Protein AF-A0A343A166-F1 (afdb_monomer)

Nearest PDB structures (foldseek):
  7dgq-assembly1_A9  TM=9.818E-01  e=1.597E-05  Bos taurus
  5gpn-assembly1_0  TM=9.818E-01  e=1.597E-05  Bos taurus
  5luf-assembly1_z  TM=9.818E-01  e=1.597E-05  Bos taurus
  1occ-assembly1_C  TM=9.818E-01  e=1.597E-05  Bos taurus
  1occ-assembly1_P  TM=9.818E-01  e=1.597E-05  Bos taurus

pLDDT: mean 93.46, std 10.12, range [45.5, 98.44]

Sequence (67 aa):
MSTHSNHPFHLVDYSPWPLTGAIGAMTTVSGMIKWFHQYDTSLFFLGNIITILTVYQWWRDVSREGT

InterPro domains:
  IPR000298 Cytochrome c oxidase subunit III-like [PF00510] (7-67)
  IPR000298 Cytochrome c oxidase subunit III-like [PS50253] (5-67)
  IPR024791 Cytochrome c oxidase subunit III [PTHR11403] (6-66)
  IPR035973 Cytochrome c oxidase subunit III-like superfamily [SSF81452] (3-67)

Structure (mmCIF, N/CA/C/O backbone):
data_AF-A0A343A166-F1
#
_entry.id   AF-A0A343A166-F1
#
loop_
_atom_site.group_PDB
_atom_site.id
_atom_site.type_symbol
_atom_site.label_atom_id
_atom_site.label_alt_id
_atom_site.label_comp_id
_atom_site.label_asym_id
_atom_site.label_entity_id
_atom_site.label_seq_id
_atom_site.pdbx_PDB_ins_code
_atom_site.Cartn_x
_atom_site.Cartn_y
_atom_site.Cartn_z
_atom_site.occupancy
_atom_site.B_iso_or_equiv
_atom_site.auth_seq_id
_atom_site.auth_comp_id
_atom_site.auth_asym_id
_atom_site.auth_atom_id
_atom_site.pdbx_PDB_model_num
ATOM 1 N N . MET A 1 1 ? 14.726 12.809 -22.628 1.00 45.50 1 MET A N 1
ATOM 2 C CA . MET A 1 1 ? 16.136 12.606 -23.027 1.00 45.50 1 MET A CA 1
ATOM 3 C C . MET A 1 1 ? 16.549 11.263 -22.445 1.00 45.50 1 MET A C 1
ATOM 5 O O . MET A 1 1 ? 16.658 11.192 -21.229 1.00 45.50 1 MET A O 1
ATOM 9 N N . SER A 1 2 ? 16.678 10.187 -23.229 1.00 51.69 2 SER A N 1
ATOM 10 C CA . SER A 1 2 ? 17.261 8.961 -22.669 1.00 51.69 2 SER A CA 1
ATOM 11 C C . SER A 1 2 ? 18.751 9.223 -22.488 1.00 51.69 2 SER A C 1
ATOM 13 O O . SER A 1 2 ? 19.499 9.320 -23.463 1.00 51.69 2 SER A O 1
ATOM 15 N N . THR A 1 3 ? 19.183 9.407 -21.247 1.00 62.69 3 THR A N 1
ATOM 16 C CA . THR A 1 3 ? 20.591 9.243 -20.899 1.00 62.69 3 THR A CA 1
ATOM 17 C C . THR A 1 3 ? 20.986 7.843 -21.341 1.00 62.69 3 THR A C 1
ATOM 19 O O . THR A 1 3 ? 20.336 6.873 -20.961 1.00 62.69 3 THR A O 1
ATOM 22 N N . HIS A 1 4 ? 21.975 7.741 -22.222 1.00 73.38 4 HIS A N 1
ATOM 23 C CA . HIS A 1 4 ? 22.410 6.456 -22.749 1.00 73.38 4 HIS A CA 1
ATOM 24 C C . HIS A 1 4 ? 23.012 5.646 -21.590 1.00 73.38 4 HIS A C 1
ATOM 26 O O . HIS A 1 4 ? 24.113 5.938 -21.126 1.00 73.38 4 HIS A O 1
ATOM 32 N N . SER A 1 5 ? 22.257 4.682 -21.069 1.00 76.88 5 SER A N 1
ATOM 33 C CA . SER A 1 5 ? 22.711 3.802 -19.994 1.00 76.88 5 SER A CA 1
ATOM 34 C C . SER A 1 5 ? 23.552 2.674 -20.589 1.00 76.88 5 SER A C 1
ATOM 36 O O . SER A 1 5 ? 23.125 2.003 -21.524 1.00 76.88 5 SER A O 1
ATOM 38 N N . ASN A 1 6 ? 24.747 2.436 -20.043 1.00 91.19 6 ASN A N 1
ATOM 39 C CA . ASN A 1 6 ? 25.668 1.386 -20.510 1.00 91.19 6 ASN A CA 1
ATOM 40 C C . ASN A 1 6 ? 25.389 0.011 -19.872 1.00 91.19 6 ASN A C 1
ATOM 42 O O . ASN A 1 6 ? 26.289 -0.817 -19.751 1.00 91.19 6 ASN A O 1
ATOM 46 N N . HIS A 1 7 ? 24.163 -0.225 -19.405 1.00 89.00 7 HIS A N 1
ATOM 47 C CA . HIS A 1 7 ? 23.780 -1.448 -18.706 1.00 89.00 7 HIS A CA 1
ATOM 48 C C . HIS A 1 7 ? 22.346 -1.869 -19.057 1.00 89.00 7 HIS A C 1
ATOM 50 O O . HIS A 1 7 ? 21.518 -1.010 -19.357 1.00 89.00 7 HIS A O 1
ATOM 56 N N . PRO A 1 8 ? 22.016 -3.168 -18.946 1.00 89.75 8 PRO A N 1
ATOM 57 C CA . PRO A 1 8 ? 20.677 -3.675 -19.247 1.00 89.75 8 PRO A CA 1
ATOM 58 C C . PRO A 1 8 ? 19.670 -3.522 -18.090 1.00 89.75 8 PRO A C 1
ATOM 60 O O . PRO A 1 8 ? 18.524 -3.934 -18.230 1.00 89.75 8 PRO A O 1
ATOM 63 N N . PHE A 1 9 ? 20.073 -2.985 -16.931 1.00 92.25 9 PHE A N 1
ATOM 64 C CA . PHE A 1 9 ? 19.184 -2.849 -15.769 1.00 92.25 9 PHE A CA 1
ATOM 65 C C . PHE A 1 9 ? 18.142 -1.733 -15.926 1.00 92.25 9 PHE A C 1
ATOM 67 O O . PHE A 1 9 ? 18.460 -0.647 -16.416 1.00 92.25 9 PHE A O 1
ATOM 74 N N . HIS A 1 10 ? 16.929 -1.996 -15.432 1.00 88.62 10 HIS A N 1
ATOM 75 C CA . HIS A 1 10 ? 15.839 -1.028 -15.335 1.00 88.62 10 HIS A CA 1
ATOM 76 C C . HIS A 1 10 ? 16.001 -0.167 -14.074 1.00 88.62 10 HIS A C 1
ATOM 78 O O . HIS A 1 10 ? 16.043 -0.685 -12.958 1.00 88.62 10 HIS A O 1
ATOM 84 N N . LEU A 1 11 ? 16.114 1.147 -14.259 1.00 91.12 11 LEU A N 1
ATOM 85 C CA . LEU A 1 11 ? 16.149 2.130 -13.179 1.00 91.12 11 LEU A CA 1
ATOM 86 C C . LEU A 1 11 ? 14.737 2.693 -13.016 1.00 91.12 11 LEU A C 1
ATOM 88 O O . LEU A 1 11 ? 14.319 3.527 -13.812 1.00 91.12 11 LEU A O 1
ATOM 92 N N . VAL A 1 12 ? 14.016 2.189 -12.016 1.00 89.56 12 VAL A N 1
ATOM 93 C CA . VAL A 1 12 ? 12.623 2.567 -11.746 1.00 89.56 12 VAL A CA 1
ATOM 94 C C . VAL A 1 12 ? 12.556 4.010 -11.242 1.00 89.56 12 VAL A C 1
ATOM 96 O O . VAL A 1 12 ? 13.375 4.424 -10.416 1.00 89.56 12 VAL A O 1
ATOM 99 N N . ASP A 1 13 ? 11.559 4.757 -11.711 1.00 91.56 13 ASP A N 1
ATOM 100 C CA . ASP A 1 13 ? 11.280 6.110 -11.239 1.00 91.56 13 ASP A CA 1
ATOM 101 C C . ASP A 1 13 ? 10.775 6.122 -9.784 1.00 91.56 13 ASP A C 1
ATOM 103 O O . ASP A 1 13 ? 10.295 5.132 -9.226 1.00 91.56 13 ASP A O 1
ATOM 107 N N . TYR A 1 14 ? 10.865 7.281 -9.134 1.00 93.38 14 TYR A N 1
ATOM 108 C CA . TYR A 1 14 ?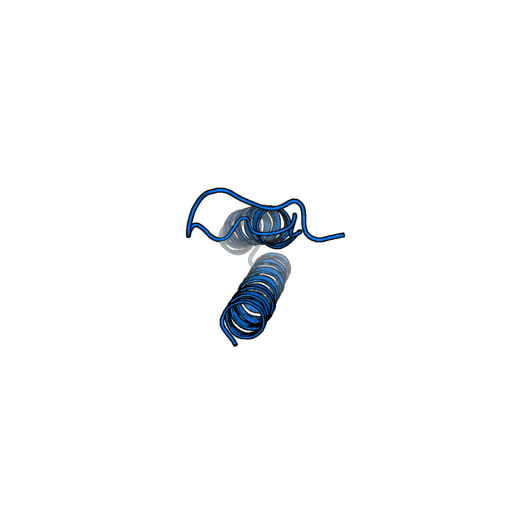 10.362 7.438 -7.771 1.00 93.38 14 TYR A CA 1
ATOM 109 C C . TYR A 1 14 ? 8.850 7.186 -7.705 1.00 93.38 14 TYR A C 1
ATOM 111 O O . TYR A 1 14 ? 8.074 7.834 -8.407 1.00 93.38 14 TYR A O 1
ATOM 119 N N . SER A 1 15 ? 8.421 6.305 -6.798 1.00 94.06 15 SER A N 1
ATOM 120 C CA . SER A 1 15 ? 7.006 5.989 -6.583 1.00 94.06 15 SER A CA 1
ATOM 121 C C . SER A 1 15 ? 6.577 6.195 -5.121 1.00 94.06 15 SER A C 1
ATOM 123 O O . SER A 1 15 ? 7.375 6.009 -4.197 1.00 94.06 15 SER A O 1
ATOM 125 N N . PRO A 1 16 ? 5.309 6.576 -4.868 1.00 96.00 16 PRO A N 1
ATOM 126 C CA . PRO A 1 16 ? 4.791 6.804 -3.514 1.00 96.00 16 PRO A CA 1
ATOM 127 C C . PRO A 1 16 ? 4.382 5.506 -2.792 1.00 96.00 16 PRO A C 1
ATOM 129 O O . PRO A 1 16 ? 4.030 5.529 -1.607 1.00 96.00 16 PRO A O 1
ATOM 132 N N . TRP A 1 17 ? 4.387 4.366 -3.486 1.00 97.19 17 TRP A N 1
ATOM 133 C CA . TRP A 1 17 ? 3.833 3.105 -2.989 1.00 97.19 17 TRP A CA 1
ATOM 134 C C . TRP A 1 17 ? 4.511 2.566 -1.723 1.00 97.19 17 TRP A C 1
ATOM 136 O O . TRP A 1 17 ? 3.780 2.188 -0.806 1.00 97.19 17 TRP A O 1
ATOM 146 N N . PRO A 1 18 ? 5.849 2.622 -1.567 1.00 96.88 18 PRO A N 1
ATOM 147 C CA . PRO A 1 18 ? 6.496 2.196 -0.326 1.00 96.88 18 PRO A CA 1
ATOM 148 C C . PRO A 1 18 ? 6.021 2.988 0.901 1.00 96.88 18 PRO A C 1
ATOM 150 O O . PRO A 1 18 ? 5.757 2.411 1.956 1.00 96.88 18 PRO A O 1
ATOM 153 N N . LEU A 1 19 ? 5.851 4.308 0.757 1.00 97.56 19 LEU A N 1
ATOM 154 C CA . LEU A 1 19 ? 5.398 5.178 1.844 1.00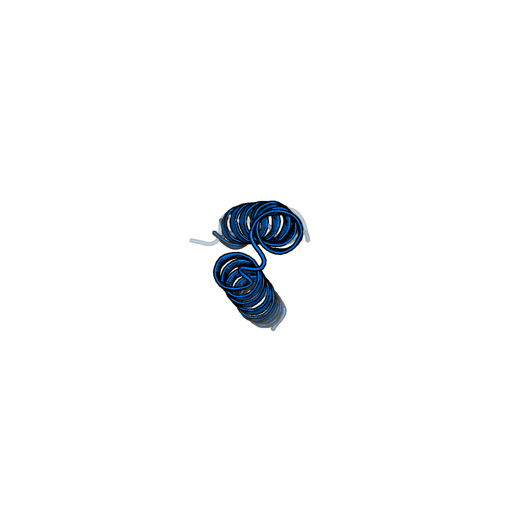 97.56 19 LEU A CA 1
ATOM 155 C C . LEU A 1 19 ? 3.940 4.893 2.216 1.00 97.56 19 LEU A C 1
ATOM 157 O O . LEU A 1 19 ? 3.616 4.735 3.392 1.00 97.56 19 LEU A O 1
ATOM 161 N N . THR A 1 20 ? 3.058 4.802 1.217 1.00 97.19 20 THR A N 1
ATOM 162 C CA . THR A 1 20 ? 1.637 4.495 1.463 1.00 97.19 20 THR A CA 1
ATOM 163 C C . THR A 1 20 ? 1.449 3.099 2.059 1.00 97.19 20 THR A C 1
ATOM 165 O O . THR A 1 20 ? 0.614 2.930 2.944 1.00 97.19 20 THR A O 1
ATOM 168 N N . GLY A 1 21 ? 2.280 2.127 1.668 1.00 97.44 21 GLY A N 1
ATOM 169 C CA . GLY A 1 21 ? 2.304 0.789 2.256 1.00 97.44 21 GLY A CA 1
ATOM 170 C C . GLY A 1 21 ? 2.737 0.797 3.722 1.00 97.44 21 GLY A C 1
ATOM 171 O O . GLY A 1 21 ? 2.090 0.161 4.552 1.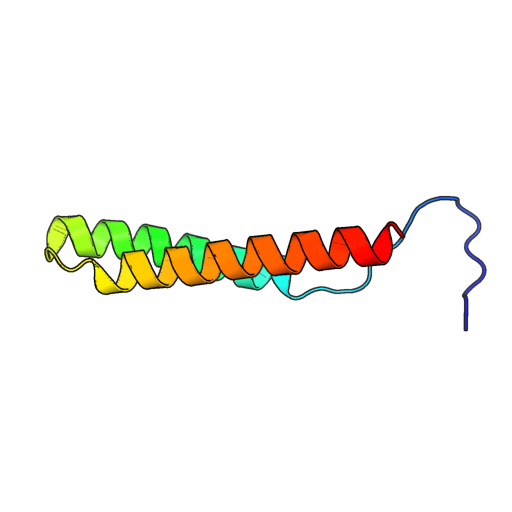00 97.44 21 GLY A O 1
ATOM 172 N N . ALA A 1 22 ? 3.770 1.570 4.071 1.00 98.06 22 ALA A N 1
ATOM 173 C CA . ALA A 1 22 ? 4.205 1.732 5.460 1.00 98.06 22 ALA A CA 1
ATOM 174 C C . ALA A 1 22 ? 3.114 2.374 6.338 1.00 98.06 22 ALA A C 1
ATOM 176 O O . ALA A 1 22 ? 2.847 1.894 7.442 1.00 98.06 22 ALA A O 1
ATOM 177 N N . ILE A 1 23 ? 2.438 3.414 5.833 1.00 97.94 23 ILE A N 1
ATOM 178 C CA . ILE A 1 23 ? 1.306 4.049 6.524 1.00 97.94 23 ILE A CA 1
ATOM 179 C C . ILE A 1 23 ? 0.148 3.054 6.680 1.00 97.94 23 ILE A C 1
ATOM 181 O O . ILE A 1 23 ? -0.379 2.912 7.780 1.00 97.94 23 ILE A O 1
ATOM 185 N N . GLY A 1 24 ? -0.209 2.317 5.623 1.00 97.75 24 GLY A N 1
ATOM 186 C CA . GLY A 1 24 ? -1.257 1.293 5.666 1.00 97.75 24 GLY A CA 1
ATOM 187 C C . GLY A 1 24 ? -0.977 0.199 6.701 1.00 97.75 24 GLY A C 1
ATOM 188 O O . GLY A 1 24 ? -1.859 -0.142 7.496 1.00 97.75 24 GLY A O 1
ATOM 189 N N . ALA A 1 25 ? 0.264 -0.290 6.767 1.00 98.00 25 ALA A N 1
ATOM 190 C CA . ALA A 1 25 ? 0.690 -1.275 7.758 1.00 98.00 25 ALA A CA 1
ATOM 191 C C . ALA A 1 25 ? 0.594 -0.722 9.189 1.00 98.00 25 ALA A C 1
ATOM 193 O O . ALA A 1 25 ? -0.003 -1.362 10.058 1.00 98.00 25 ALA A O 1
ATOM 194 N N . MET A 1 26 ? 1.106 0.490 9.426 1.00 98.19 26 MET A N 1
ATOM 195 C CA . MET A 1 26 ? 1.017 1.157 10.728 1.00 98.19 26 MET A CA 1
ATOM 196 C C . MET A 1 26 ? -0.443 1.328 11.169 1.00 98.19 26 MET A C 1
ATOM 198 O O . MET A 1 26 ? -0.802 0.927 12.276 1.00 98.19 26 MET A O 1
ATOM 202 N N . THR A 1 27 ? -1.307 1.859 10.298 1.00 97.94 27 THR A N 1
ATOM 203 C CA . THR A 1 27 ? -2.735 2.050 10.590 1.00 97.94 27 THR A CA 1
ATOM 204 C C . THR A 1 27 ? -3.440 0.725 10.874 1.00 97.94 27 THR A C 1
ATOM 206 O O . THR A 1 27 ? -4.273 0.666 11.776 1.00 97.94 27 THR A O 1
ATOM 209 N N . THR A 1 28 ? -3.084 -0.351 10.169 1.00 98.31 28 THR A N 1
ATOM 210 C CA . THR A 1 28 ? -3.662 -1.684 10.397 1.00 98.31 28 THR A CA 1
ATOM 211 C C . THR A 1 28 ? -3.297 -2.225 11.778 1.00 98.31 28 THR A C 1
ATOM 213 O O . THR A 1 28 ? -4.183 -2.671 12.506 1.00 98.31 28 THR A O 1
ATOM 216 N N . VAL A 1 29 ? -2.023 -2.136 12.179 1.00 98.19 29 VAL A N 1
ATOM 217 C CA . VAL A 1 29 ? -1.561 -2.599 13.501 1.00 98.19 29 VAL A CA 1
ATOM 218 C C . VAL A 1 29 ? -2.182 -1.763 14.620 1.00 98.19 29 VAL A C 1
ATOM 220 O O . VAL A 1 29 ? -2.739 -2.320 15.567 1.00 98.19 29 VAL A O 1
ATOM 223 N N . SER A 1 30 ? -2.175 -0.432 14.500 1.00 98.00 30 SER A N 1
ATOM 224 C CA . SER A 1 30 ? -2.869 0.444 15.454 1.00 98.00 30 SER A CA 1
ATOM 225 C C . SER A 1 30 ? -4.372 0.148 15.508 1.00 98.00 30 SER A C 1
ATOM 227 O O . SER A 1 30 ? -4.973 0.173 16.582 1.00 98.00 30 SER A O 1
ATOM 229 N N . GLY A 1 31 ? -4.980 -0.181 14.366 1.00 98.06 31 GLY A N 1
ATOM 230 C CA . GLY A 1 31 ? -6.379 -0.576 14.265 1.00 98.06 31 GLY A CA 1
ATOM 231 C C . GLY A 1 31 ? -6.688 -1.896 14.959 1.00 98.06 31 GLY A C 1
ATOM 232 O O . GLY A 1 31 ? -7.712 -1.984 15.628 1.00 98.06 31 GLY A O 1
ATOM 233 N N . MET A 1 32 ? -5.797 -2.887 14.881 1.00 98.06 32 MET A N 1
ATOM 234 C CA . MET A 1 32 ? -5.930 -4.130 15.649 1.00 98.06 32 MET A CA 1
ATOM 235 C C . MET A 1 32 ? -5.872 -3.868 17.157 1.00 98.06 32 MET A C 1
ATOM 237 O O . MET A 1 32 ? -6.701 -4.385 17.902 1.00 98.06 32 MET A O 1
ATOM 241 N N . ILE A 1 33 ? -4.947 -3.016 17.613 1.00 98.31 33 ILE A N 1
ATOM 242 C CA . ILE A 1 33 ? -4.862 -2.638 19.032 1.00 98.31 33 ILE A CA 1
ATOM 243 C C . ILE A 1 33 ? -6.169 -1.970 19.481 1.00 98.31 33 ILE A C 1
ATOM 245 O O . ILE A 1 33 ? -6.720 -2.346 20.519 1.00 98.31 33 ILE A O 1
ATOM 249 N N . LYS A 1 34 ? -6.690 -1.022 18.686 1.00 98.12 34 LYS A N 1
ATOM 250 C CA . LYS A 1 34 ? -7.965 -0.338 18.952 1.00 98.12 34 LYS A CA 1
ATOM 251 C C . LYS A 1 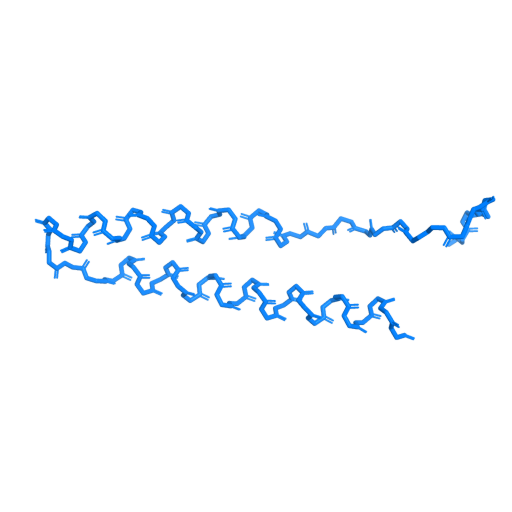34 ? -9.131 -1.323 18.995 1.00 98.12 34 LYS A C 1
ATOM 253 O O . LYS A 1 34 ? -9.950 -1.256 19.907 1.00 98.12 34 LYS A O 1
ATOM 258 N N . TRP A 1 35 ? -9.175 -2.272 18.066 1.00 98.25 35 TRP A N 1
ATOM 259 C CA . TRP A 1 35 ? -10.215 -3.290 18.034 1.00 98.25 35 TRP A CA 1
ATOM 260 C C . TRP A 1 35 ? -10.203 -4.147 19.303 1.00 98.25 35 TRP A C 1
ATOM 262 O O . TRP A 1 35 ? -11.245 -4.315 19.927 1.00 98.25 35 TRP A O 1
ATOM 272 N N . PHE A 1 36 ? -9.040 -4.625 19.743 1.00 97.81 36 PHE A N 1
ATOM 273 C CA . PHE A 1 36 ? -8.967 -5.514 20.905 1.00 97.81 36 PHE A CA 1
ATOM 274 C C . PHE A 1 36 ? -9.241 -4.822 22.245 1.00 97.81 36 PHE A C 1
ATOM 276 O O . PHE A 1 36 ? -9.749 -5.467 23.157 1.00 97.81 36 PHE A O 1
ATOM 283 N N . HIS A 1 37 ? -8.940 -3.527 22.374 1.00 97.56 37 HIS A N 1
ATOM 284 C CA . HIS A 1 37 ? -9.098 -2.806 23.647 1.00 97.56 37 HIS A CA 1
ATOM 285 C C . HIS A 1 37 ? -10.360 -1.942 23.714 1.00 97.56 37 HIS A C 1
ATOM 287 O O . HIS A 1 37 ? -10.869 -1.687 24.802 1.00 97.56 37 HIS A O 1
ATOM 293 N N . GLN A 1 38 ? -10.851 -1.461 22.571 1.00 97.38 38 GLN A N 1
ATOM 294 C CA . GLN A 1 38 ? -11.977 -0.525 22.484 1.00 97.38 38 GLN A CA 1
ATOM 295 C C . GLN A 1 38 ? -13.157 -1.096 21.684 1.00 97.38 38 GLN A C 1
ATOM 297 O O . GLN A 1 38 ? -14.152 -0.400 21.511 1.00 97.38 38 GLN A O 1
ATOM 302 N N . TYR A 1 39 ? -13.059 -2.337 21.185 1.00 96.44 39 TYR A N 1
ATOM 303 C CA . TYR A 1 39 ? -14.074 -3.006 20.354 1.00 96.44 39 TYR A CA 1
ATOM 304 C C . TYR A 1 39 ? -14.478 -2.225 19.092 1.00 96.44 39 TYR A C 1
ATOM 306 O O . TYR A 1 39 ? -15.527 -2.471 18.503 1.00 96.44 39 TYR A O 1
ATOM 314 N N . ASP A 1 40 ? -13.618 -1.312 18.640 1.00 96.19 40 ASP A N 1
ATOM 315 C CA . ASP A 1 40 ? -13.842 -0.474 17.468 1.00 96.19 40 ASP A CA 1
ATOM 316 C C . ASP A 1 40 ? -12.953 -0.932 16.305 1.00 96.19 40 ASP A C 1
ATOM 318 O O . ASP A 1 40 ? -11.723 -0.882 16.370 1.00 96.19 40 ASP A O 1
ATOM 322 N N . THR A 1 41 ? -13.592 -1.362 15.219 1.00 97.25 41 THR A N 1
ATOM 323 C CA . THR A 1 41 ? -12.933 -1.909 14.024 1.00 97.25 41 THR A CA 1
ATOM 324 C C . THR A 1 41 ? -12.667 -0.867 12.934 1.00 97.25 41 THR A C 1
ATOM 326 O O . THR A 1 41 ? -12.099 -1.204 11.896 1.00 97.25 41 THR A O 1
ATOM 329 N N . SER A 1 42 ? -13.071 0.395 13.121 1.00 97.12 42 SER A N 1
ATOM 330 C CA . SER A 1 42 ? -13.038 1.416 12.059 1.00 97.12 42 SER A CA 1
ATOM 331 C C . SER A 1 42 ? -11.624 1.649 11.522 1.00 97.12 42 SER A C 1
ATOM 333 O O . SER A 1 42 ? -11.393 1.641 10.312 1.00 97.12 42 SER A O 1
ATOM 335 N N . LEU A 1 43 ? -10.655 1.781 12.431 1.00 97.00 43 LEU A N 1
ATOM 336 C CA . LEU A 1 43 ? -9.262 2.053 12.094 1.00 97.00 43 LEU A CA 1
ATOM 337 C C . LEU A 1 43 ? -8.593 0.839 11.428 1.00 97.00 43 LEU A C 1
ATOM 339 O O . LEU A 1 43 ? -7.787 0.998 10.514 1.00 97.00 43 LEU A O 1
ATOM 343 N N . PHE A 1 44 ? -8.976 -0.374 11.837 1.00 98.12 44 PHE A N 1
ATOM 344 C CA . PHE A 1 44 ? -8.515 -1.608 11.203 1.00 98.12 44 PHE A CA 1
ATOM 345 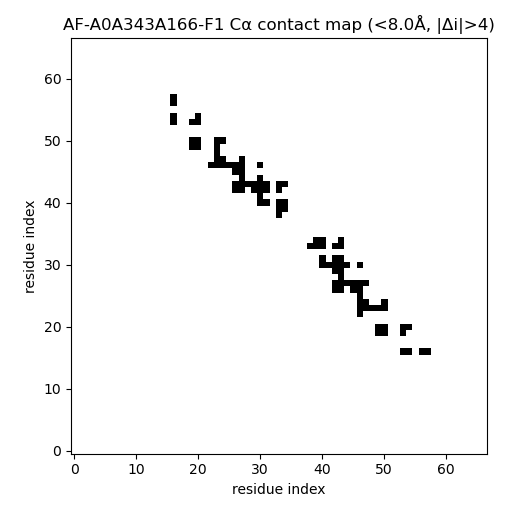C C . PHE A 1 44 ? -8.993 -1.696 9.750 1.00 98.12 44 PHE A C 1
ATOM 347 O O . PHE A 1 44 ? -8.185 -1.941 8.853 1.00 98.12 44 PHE A O 1
ATOM 354 N N . PHE A 1 45 ? -10.279 -1.438 9.489 1.00 98.19 45 PHE A N 1
ATOM 355 C CA . PHE A 1 45 ? -10.804 -1.431 8.121 1.00 98.19 45 PHE A CA 1
ATOM 356 C C . PHE A 1 45 ? -10.148 -0.354 7.255 1.00 98.19 45 PHE A C 1
ATOM 358 O O . PHE A 1 45 ? -9.793 -0.635 6.112 1.00 98.19 45 PHE A O 1
ATOM 365 N N . LEU A 1 46 ? -9.907 0.839 7.806 1.00 98.19 46 LEU A N 1
ATOM 366 C CA . LEU A 1 46 ? -9.194 1.901 7.099 1.00 98.19 46 LEU A CA 1
ATOM 367 C C . LEU A 1 46 ? -7.781 1.463 6.676 1.00 98.19 46 LEU A C 1
ATOM 369 O O . LEU A 1 46 ? -7.417 1.620 5.512 1.00 98.19 46 LEU A O 1
ATOM 373 N N . GLY A 1 47 ? -7.003 0.878 7.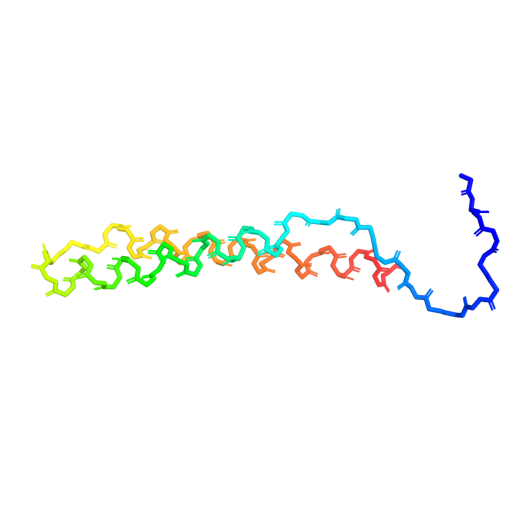592 1.00 98.06 47 GLY A N 1
ATOM 374 C CA . GLY A 1 47 ? -5.652 0.387 7.294 1.00 98.06 47 GLY A CA 1
ATOM 375 C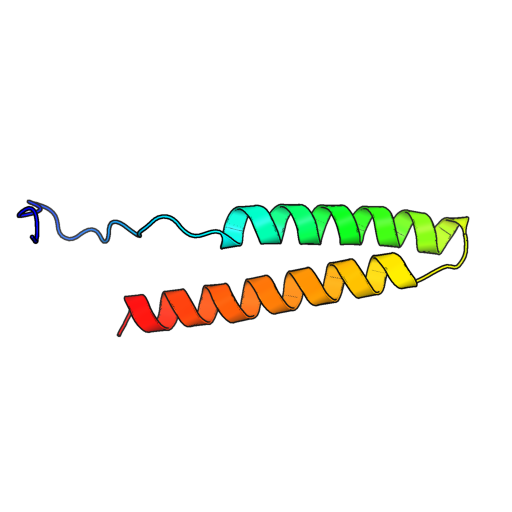 C . GLY A 1 47 ? -5.632 -0.693 6.207 1.00 98.06 47 GLY A C 1
ATOM 376 O O . GLY A 1 47 ? -4.797 -0.649 5.299 1.00 98.06 47 GLY A O 1
ATOM 377 N N . ASN A 1 48 ? -6.604 -1.610 6.231 1.00 97.75 48 ASN A N 1
ATOM 378 C CA . ASN A 1 48 ? -6.747 -2.634 5.193 1.00 97.75 48 ASN A CA 1
ATOM 379 C C . ASN A 1 48 ? -7.103 -2.034 3.826 1.00 97.75 48 ASN A C 1
ATOM 381 O O . ASN A 1 48 ? -6.518 -2.437 2.823 1.00 97.75 48 ASN A O 1
ATOM 385 N N . ILE A 1 49 ? -8.006 -1.047 3.771 1.00 98.38 49 ILE A N 1
ATOM 386 C CA . ILE A 1 49 ? -8.359 -0.358 2.519 1.00 98.38 49 ILE A CA 1
ATOM 387 C C . ILE A 1 49 ? -7.124 0.319 1.915 1.00 98.38 49 ILE A C 1
ATOM 389 O O . ILE A 1 49 ? -6.851 0.132 0.730 1.00 98.38 49 ILE A O 1
ATOM 393 N N . ILE A 1 50 ? -6.351 1.054 2.723 1.00 98.00 50 ILE A N 1
ATOM 394 C CA . ILE A 1 50 ? -5.108 1.701 2.271 1.00 98.00 50 ILE A CA 1
ATOM 395 C C . ILE A 1 50 ? -4.145 0.650 1.709 1.00 98.00 50 ILE A C 1
ATOM 397 O O . ILE A 1 50 ? -3.636 0.810 0.603 1.00 98.00 50 ILE A O 1
ATOM 401 N N . THR A 1 51 ? -3.949 -0.454 2.430 1.00 97.94 51 THR A N 1
ATOM 402 C CA . THR A 1 51 ? -3.020 -1.521 2.034 1.00 97.94 51 THR A CA 1
ATOM 403 C C . THR A 1 51 ? -3.424 -2.172 0.706 1.00 97.94 51 THR A C 1
ATOM 405 O O . THR A 1 51 ? -2.585 -2.321 -0.182 1.00 97.94 51 THR A O 1
ATOM 408 N N . ILE A 1 52 ? -4.709 -2.505 0.526 1.00 98.44 52 ILE A N 1
ATOM 409 C CA . ILE A 1 52 ? -5.230 -3.087 -0.723 1.00 98.44 52 ILE A CA 1
ATOM 410 C C . ILE A 1 52 ? -5.056 -2.111 -1.891 1.00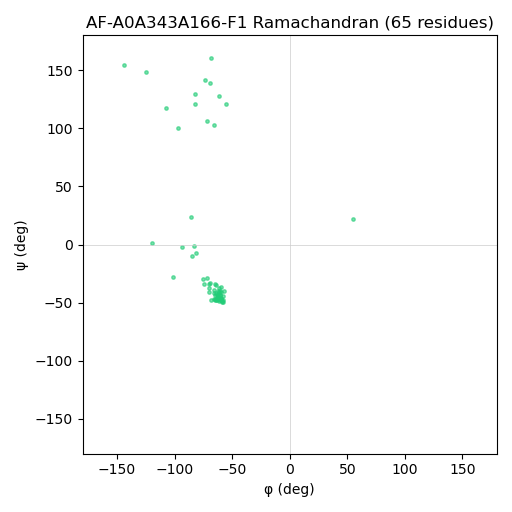 98.44 52 ILE A C 1
ATOM 412 O O . ILE A 1 52 ? -4.618 -2.511 -2.970 1.00 98.44 52 ILE A O 1
ATOM 416 N N . LEU A 1 53 ? -5.355 -0.825 -1.681 1.00 98.06 53 LEU A N 1
ATOM 417 C CA . LEU A 1 53 ? -5.181 0.202 -2.706 1.00 98.06 53 LEU A CA 1
ATOM 418 C C . LEU A 1 53 ? -3.711 0.384 -3.091 1.00 98.06 53 LEU A C 1
ATOM 420 O O . LEU A 1 53 ? -3.419 0.514 -4.281 1.00 98.06 53 LEU A O 1
ATOM 424 N N . THR A 1 54 ? -2.788 0.384 -2.125 1.00 98.25 54 THR A N 1
ATOM 425 C CA . THR A 1 54 ? -1.348 0.463 -2.401 1.00 98.25 54 THR A CA 1
ATOM 426 C C . THR A 1 54 ? -0.887 -0.736 -3.220 1.00 98.25 54 THR A C 1
ATOM 428 O O . THR A 1 54 ? -0.246 -0.548 -4.248 1.00 98.25 54 THR A O 1
ATOM 431 N N . VAL A 1 55 ? -1.254 -1.957 -2.818 1.00 97.94 55 VAL A N 1
ATOM 432 C CA . VAL A 1 55 ? -0.910 -3.191 -3.542 1.00 97.94 55 VAL A CA 1
ATOM 433 C C . VAL A 1 55 ? -1.449 -3.148 -4.974 1.00 97.94 55 VAL A C 1
ATOM 435 O O . VAL A 1 55 ? -0.695 -3.340 -5.923 1.00 97.94 55 VAL A O 1
ATOM 438 N N . TYR A 1 56 ? -2.726 -2.816 -5.162 1.00 98.06 56 TYR A N 1
ATOM 439 C CA . TYR A 1 56 ? -3.328 -2.759 -6.494 1.00 98.06 56 TYR A CA 1
ATOM 440 C C . TYR A 1 56 ? -2.636 -1.744 -7.417 1.00 98.06 56 TYR A C 1
ATOM 442 O O . TYR A 1 56 ? -2.315 -2.056 -8.565 1.00 98.06 56 TYR A O 1
ATOM 450 N N . GLN A 1 57 ? -2.383 -0.530 -6.923 1.00 97.56 57 GLN A N 1
ATOM 451 C CA . GLN A 1 57 ? -1.751 0.520 -7.724 1.00 97.56 57 GLN A CA 1
ATOM 452 C C . GLN A 1 57 ? -0.280 0.218 -8.015 1.00 97.56 57 GLN A C 1
ATOM 454 O O . GLN A 1 57 ? 0.172 0.457 -9.131 1.00 97.56 57 GLN A O 1
ATOM 459 N N . TRP A 1 58 ? 0.441 -0.364 -7.056 1.00 98.06 58 TRP A N 1
ATOM 460 C CA . TRP A 1 58 ? 1.837 -0.735 -7.249 1.00 98.06 58 TRP A CA 1
ATOM 461 C C . TRP A 1 58 ? 1.977 -1.829 -8.312 1.00 98.06 58 TRP A C 1
ATOM 463 O O . TRP A 1 58 ? 2.745 -1.675 -9.257 1.00 98.06 58 TRP A O 1
ATOM 473 N N . TRP A 1 59 ? 1.178 -2.897 -8.243 1.00 97.81 59 TRP A N 1
ATOM 474 C CA . TRP A 1 59 ? 1.224 -3.961 -9.256 1.00 97.81 59 TRP A CA 1
ATOM 475 C C . TRP A 1 59 ? 0.795 -3.491 -10.649 1.00 97.81 59 TRP A C 1
ATOM 477 O O . TRP A 1 59 ? 1.334 -3.956 -11.658 1.00 97.81 59 TRP A O 1
ATOM 487 N N . ARG A 1 60 ? -0.153 -2.552 -10.720 1.00 97.38 60 ARG A N 1
ATOM 488 C CA . ARG A 1 60 ? -0.521 -1.886 -11.973 1.00 97.38 60 ARG A CA 1
ATOM 489 C C . ARG A 1 60 ? 0.673 -1.145 -12.574 1.00 97.38 60 ARG A C 1
ATOM 491 O O . ARG A 1 60 ? 0.873 -1.230 -13.782 1.00 97.38 60 ARG A O 1
ATOM 498 N N . ASP A 1 61 ? 1.444 -0.432 -11.759 1.00 96.00 61 ASP A N 1
ATOM 499 C CA . ASP A 1 61 ? 2.601 0.331 -12.229 1.00 96.00 61 ASP A CA 1
ATOM 500 C C . ASP A 1 61 ? 3.739 -0.603 -12.673 1.00 96.00 61 ASP A C 1
ATOM 502 O O . ASP A 1 61 ? 4.243 -0.437 -13.778 1.00 96.00 61 ASP A O 1
ATOM 506 N N . VAL A 1 62 ? 4.006 -1.693 -11.941 1.00 96.38 62 VAL A N 1
ATOM 507 C CA . VAL A 1 62 ? 4.949 -2.748 -12.378 1.00 96.38 62 VAL A CA 1
ATOM 508 C C . VAL A 1 62 ? 4.547 -3.344 -13.731 1.00 96.38 62 VAL A C 1
ATOM 510 O O . VAL A 1 62 ? 5.394 -3.584 -14.586 1.00 96.38 62 VAL A O 1
ATOM 513 N N . SER A 1 63 ? 3.248 -3.560 -13.953 1.00 96.38 63 SER A N 1
ATOM 514 C CA . SER A 1 63 ? 2.744 -4.100 -15.223 1.00 96.38 63 SER A CA 1
ATOM 515 C C . SER A 1 63 ? 2.889 -3.103 -16.382 1.00 96.38 63 SER A C 1
ATOM 517 O O . SER A 1 63 ? 3.124 -3.520 -17.512 1.00 96.38 63 SER A O 1
ATOM 519 N N . ARG A 1 64 ? 2.767 -1.794 -16.114 1.00 94.31 64 ARG A N 1
ATOM 520 C CA . ARG A 1 64 ? 2.975 -0.716 -17.100 1.00 94.31 64 ARG A CA 1
ATOM 521 C C . ARG A 1 64 ? 4.445 -0.488 -17.428 1.00 94.31 64 ARG A C 1
ATOM 523 O O . ARG A 1 64 ? 4.744 -0.126 -18.551 1.00 94.31 64 ARG A O 1
ATOM 530 N N . GLU A 1 65 ? 5.331 -0.665 -16.455 1.00 93.06 65 GLU A N 1
ATOM 531 C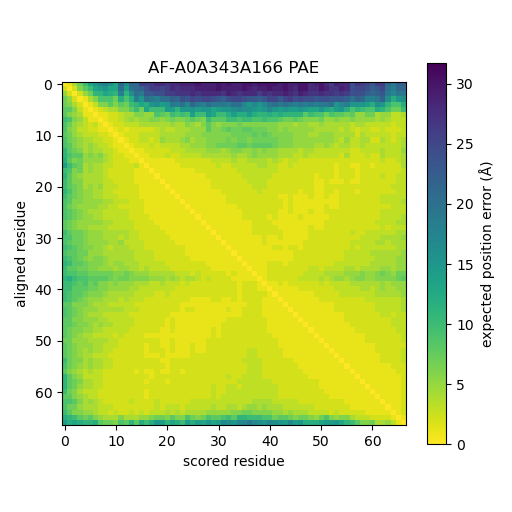 CA . GLU A 1 65 ? 6.781 -0.583 -16.658 1.00 93.06 65 GLU A CA 1
ATOM 532 C C . GLU A 1 65 ? 7.331 -1.828 -17.367 1.00 93.06 65 GLU A C 1
ATOM 534 O O . GLU A 1 65 ? 8.329 -1.749 -18.077 1.00 93.06 65 GLU A O 1
ATOM 539 N N . GLY A 1 66 ? 6.691 -2.985 -17.167 1.00 87.38 66 GLY A N 1
ATOM 540 C CA . GLY A 1 66 ? 7.085 -4.253 -17.781 1.00 87.38 66 GLY A CA 1
ATOM 541 C C . GLY A 1 66 ? 6.532 -4.511 -19.188 1.00 87.38 66 GLY A C 1
ATOM 542 O O . GLY A 1 66 ? 6.957 -5.491 -19.800 1.00 87.38 66 GLY A O 1
ATOM 543 N N . THR A 1 67 ? 5.594 -3.690 -19.680 1.00 79.00 67 THR A N 1
ATOM 544 C CA . THR A 1 67 ? 4.993 -3.794 -21.028 1.00 79.00 67 THR A CA 1
ATOM 545 C C . THR A 1 67 ? 5.481 -2.661 -21.915 1.00 79.00 67 THR A C 1
ATOM 547 O O . THR A 1 67 ? 5.902 -2.952 -23.056 1.00 79.00 67 THR A O 1
#

Secondary structure (DSSP, 8-state):
-----SSS---PPP-SHHHHHHHHHHHHHHHHHHHHHH---HHHHHHHHHHHHHHHHHHHHHHHH--

Mean predicted aligned error: 4.5 Å

Foldseek 3Di:
DPPDDPDPDDDDDDDCLVVLQVVLVVQLVVLVVCCVPVVDNPSNVVSVVSNVVSVVVVVVVVVVSVD

Solvent-accessible surface area (backbone atoms only — not comparable to full-atom values): 3895 Å² total; per-residue (Å²): 131,85,76,87,68,96,61,94,75,86,83,78,76,94,69,67,44,70,61,47,37,52,50,13,52,52,37,28,54,56,9,51,54,40,26,76,77,67,75,41,56,66,49,26,53,49,11,49,52,41,34,53,52,29,52,55,52,46,54,51,49,53,53,62,74,73,104

Organism: Drosophila lacicola (NCBI:txid40369)

Radius of gyration: 17.38 Å; Cα contacts (8 Å, |Δi|>4): 51; chains: 1; bounding box: 40×18×47 Å